Protein AF-A0A7J2IS79-F1 (afdb_monomer_lite)

Structure (mmCIF, N/CA/C/O backbone):
data_AF-A0A7J2IS79-F1
#
_entry.id   AF-A0A7J2IS79-F1
#
loop_
_atom_site.group_PDB
_atom_site.id
_atom_site.type_symbol
_atom_site.label_atom_id
_atom_site.label_alt_id
_atom_site.label_comp_id
_atom_site.label_asym_id
_atom_site.label_entity_id
_atom_site.label_seq_id
_atom_site.pdbx_PDB_ins_code
_atom_site.Cartn_x
_atom_site.Cartn_y
_atom_site.Cartn_z
_atom_site.occupancy
_atom_site.B_iso_or_equiv
_atom_site.auth_seq_id
_atom_site.auth_comp_id
_atom_site.auth_asym_id
_atom_site.auth_atom_id
_atom_site.pdbx_PDB_model_num
ATOM 1 N N . MET A 1 1 ? -12.227 -32.587 6.398 1.00 51.88 1 MET A N 1
ATOM 2 C CA . MET A 1 1 ? -11.817 -31.261 6.907 1.00 51.88 1 MET A CA 1
ATOM 3 C C . MET A 1 1 ? -12.250 -30.225 5.871 1.00 51.88 1 MET A C 1
ATOM 5 O O . MET A 1 1 ? -11.681 -30.222 4.792 1.00 51.88 1 MET A O 1
ATOM 9 N N . LYS A 1 2 ? -13.354 -29.495 6.089 1.00 73.81 2 LYS A N 1
ATOM 10 C CA . LYS A 1 2 ? -14.020 -28.688 5.034 1.00 73.81 2 LYS A CA 1
ATOM 11 C C . LYS A 1 2 ? -14.238 -27.211 5.397 1.00 73.81 2 LYS A C 1
ATOM 13 O O . LYS A 1 2 ? -14.930 -26.515 4.667 1.00 73.81 2 LYS A O 1
ATOM 18 N N . ILE A 1 3 ? -13.656 -26.730 6.495 1.00 85.44 3 ILE A N 1
ATOM 19 C CA . ILE A 1 3 ? -13.731 -25.314 6.866 1.00 85.44 3 ILE A CA 1
ATOM 20 C C . ILE A 1 3 ? -12.326 -24.727 6.718 1.00 85.44 3 ILE A C 1
ATOM 22 O O . ILE A 1 3 ? -11.418 -25.192 7.411 1.00 85.44 3 ILE A O 1
ATOM 26 N N . PRO A 1 4 ? -12.114 -23.779 5.790 1.00 88.44 4 PRO A N 1
ATOM 27 C CA . PRO A 1 4 ? -10.825 -23.122 5.646 1.00 88.44 4 PRO A CA 1
ATOM 28 C C . PRO A 1 4 ? -10.546 -22.245 6.872 1.00 88.44 4 PRO A C 1
ATOM 30 O O . PRO A 1 4 ? -11.445 -21.575 7.374 1.00 88.44 4 PRO A O 1
ATOM 33 N N . ILE A 1 5 ? -9.293 -22.235 7.335 1.00 91.38 5 ILE A N 1
ATOM 34 C CA . ILE A 1 5 ? -8.851 -21.380 8.452 1.00 91.38 5 ILE A CA 1
ATOM 35 C C . ILE A 1 5 ? -8.830 -19.905 8.016 1.00 91.38 5 ILE A C 1
ATOM 37 O O . ILE A 1 5 ? -9.121 -19.018 8.810 1.00 91.38 5 ILE A O 1
ATOM 41 N N . ILE A 1 6 ? -8.513 -19.640 6.743 1.00 92.38 6 ILE A N 1
ATOM 42 C CA . ILE A 1 6 ? -8.430 -18.296 6.163 1.00 92.38 6 ILE A CA 1
ATOM 43 C C . ILE A 1 6 ? -9.101 -18.304 4.789 1.00 92.38 6 ILE A C 1
ATOM 45 O O . ILE A 1 6 ? -8.917 -19.238 4.005 1.00 92.38 6 ILE A O 1
ATOM 49 N N . LYS A 1 7 ? -9.844 -17.236 4.484 1.00 90.25 7 LYS A N 1
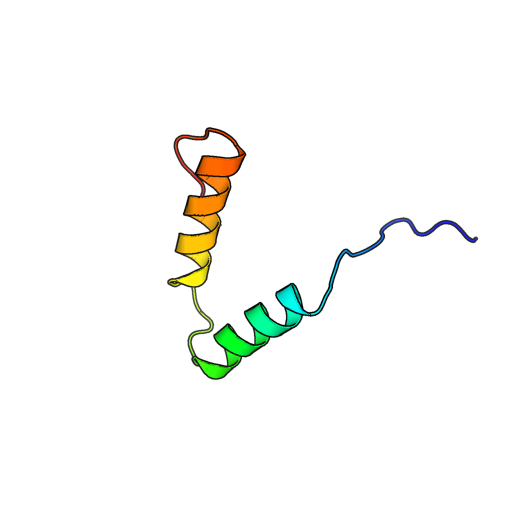ATOM 50 C CA . LYS A 1 7 ? -10.338 -16.919 3.140 1.00 90.25 7 LYS A CA 1
ATOM 51 C C . LYS A 1 7 ? -9.711 -15.590 2.696 1.00 90.25 7 LYS A C 1
ATOM 53 O O . LYS A 1 7 ? -10.096 -14.562 3.250 1.00 90.25 7 LYS A O 1
ATOM 58 N N . PRO A 1 8 ? -8.754 -15.581 1.750 1.00 91.19 8 PRO A N 1
ATOM 59 C CA . PRO A 1 8 ? -8.214 -14.333 1.228 1.00 91.19 8 PRO A CA 1
ATOM 60 C C . PRO A 1 8 ? -9.294 -13.574 0.448 1.00 91.19 8 PRO A C 1
ATOM 62 O O . PRO A 1 8 ? -10.101 -14.180 -0.261 1.00 91.19 8 PRO A O 1
ATOM 65 N N . TYR A 1 9 ? -9.294 -12.251 0.586 1.00 92.69 9 TYR A N 1
ATOM 66 C CA . TYR A 1 9 ? -10.113 -11.347 -0.215 1.00 92.69 9 TYR A CA 1
ATOM 67 C C . TYR A 1 9 ? -9.200 -10.709 -1.253 1.00 92.69 9 TYR A C 1
ATOM 69 O O . TYR A 1 9 ? -8.395 -9.852 -0.911 1.00 92.69 9 TYR A O 1
ATOM 77 N N . LEU A 1 10 ? -9.276 -11.206 -2.483 1.00 95.69 10 LEU A N 1
ATOM 78 C CA . LEU A 1 10 ? -8.530 -10.697 -3.626 1.00 95.69 10 LEU A CA 1
ATOM 79 C C . LEU A 1 10 ? -9.489 -10.634 -4.810 1.00 95.69 10 LEU A C 1
ATOM 81 O O . LEU A 1 10 ? -10.161 -11.626 -5.114 1.00 95.69 10 LEU A O 1
ATOM 85 N N . ASP A 1 11 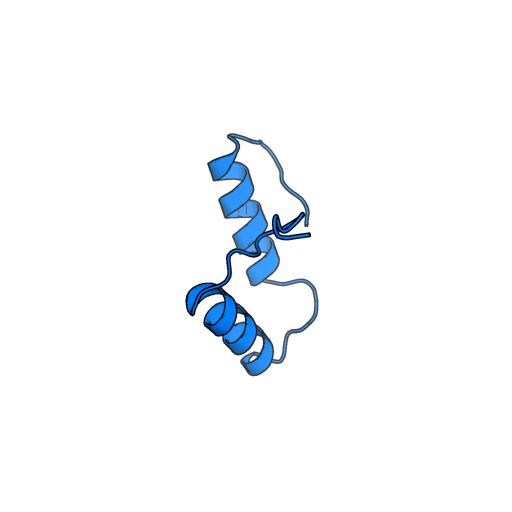? -9.546 -9.483 -5.458 1.00 96.75 11 ASP A N 1
ATOM 86 C CA . ASP A 1 11 ? -10.221 -9.270 -6.726 1.00 96.75 11 ASP A CA 1
ATOM 87 C C . ASP A 1 11 ? -9.301 -8.512 -7.704 1.00 96.75 11 ASP A C 1
ATOM 89 O O . ASP A 1 11 ? -8.096 -8.349 -7.486 1.00 96.75 11 ASP A O 1
ATOM 93 N N . GLU A 1 12 ? -9.848 -8.082 -8.840 1.00 98.19 12 GLU A N 1
ATOM 94 C CA . GLU A 1 12 ? -9.076 -7.383 -9.869 1.00 98.19 12 GLU A CA 1
ATOM 95 C C . GLU A 1 12 ? -8.442 -6.066 -9.378 1.00 98.19 12 GLU A C 1
ATOM 97 O O . GLU A 1 12 ? -7.525 -5.543 -10.014 1.00 98.19 12 GLU A O 1
ATOM 102 N N . LYS A 1 13 ? -8.941 -5.464 -8.292 1.00 97.31 13 LYS A N 1
ATOM 103 C CA . LYS A 1 13 ? -8.391 -4.231 -7.716 1.00 97.31 13 LYS A CA 1
ATOM 104 C C . LYS A 1 13 ? -7.011 -4.480 -7.133 1.00 97.31 13 LYS A C 1
ATOM 106 O O . LYS A 1 13 ? -6.104 -3.708 -7.447 1.00 97.31 13 LYS A O 1
ATOM 111 N N . GLU A 1 14 ? -6.837 -5.543 -6.348 1.00 96.75 14 GLU A N 1
ATOM 112 C CA . GLU A 1 14 ? -5.529 -5.895 -5.792 1.00 96.75 14 GLU A CA 1
ATOM 113 C C . GLU A 1 14 ? -4.550 -6.262 -6.913 1.00 96.75 14 GLU A C 1
ATOM 115 O O . GLU A 1 14 ? -3.411 -5.792 -6.911 1.00 96.75 14 GLU A O 1
ATOM 120 N N . GLU A 1 15 ? -5.006 -7.011 -7.923 1.00 98.06 15 GLU A N 1
ATOM 121 C CA . GLU A 1 15 ? -4.181 -7.348 -9.089 1.00 98.06 15 GLU A CA 1
ATOM 122 C C . GLU A 1 15 ? -3.703 -6.090 -9.829 1.00 98.06 15 GLU A C 1
ATOM 124 O O . GLU A 1 15 ? -2.505 -5.923 -10.078 1.00 98.06 15 GLU A O 1
ATOM 129 N N . ARG A 1 16 ? -4.616 -5.160 -10.137 1.00 98.31 16 ARG A N 1
ATOM 130 C CA . ARG A 1 16 ?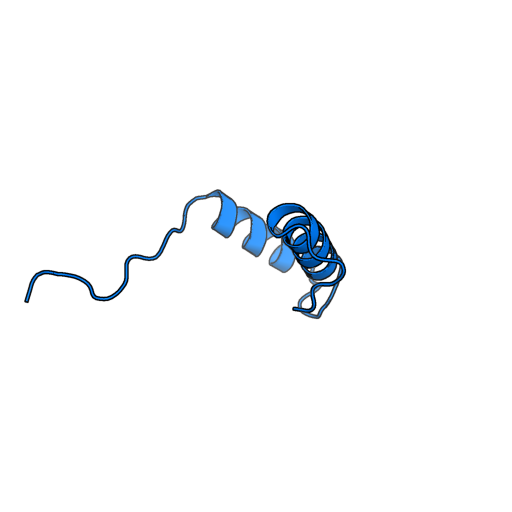 -4.268 -3.900 -10.810 1.00 98.31 16 ARG A CA 1
ATOM 131 C C . ARG A 1 16 ? -3.290 -3.061 -9.996 1.00 98.31 16 ARG A C 1
ATOM 133 O O . ARG A 1 16 ? -2.356 -2.516 -10.583 1.00 98.31 16 ARG A O 1
ATOM 140 N N . ALA A 1 17 ? -3.476 -2.971 -8.679 1.00 96.62 17 ALA A N 1
ATOM 141 C CA . ALA A 1 17 ? -2.585 -2.214 -7.803 1.00 96.62 17 ALA A CA 1
ATOM 142 C C . ALA A 1 17 ? -1.152 -2.775 -7.832 1.00 96.62 17 ALA A C 1
ATOM 144 O O . ALA A 1 17 ? -0.190 -2.011 -7.944 1.00 96.62 17 ALA A O 1
ATOM 145 N N . VAL A 1 18 ? -1.002 -4.104 -7.814 1.00 96.62 18 VAL A N 1
ATOM 146 C CA . VAL A 1 18 ? 0.307 -4.766 -7.934 1.00 96.62 18 VAL A CA 1
ATOM 147 C C . VAL A 1 18 ? 0.921 -4.526 -9.314 1.00 96.62 18 VAL A C 1
ATOM 149 O O . VAL A 1 18 ? 2.091 -4.152 -9.410 1.00 96.62 18 VAL A O 1
ATOM 152 N N . ILE A 1 19 ? 0.146 -4.685 -10.392 1.00 98.19 19 ILE A N 1
ATOM 153 C CA . ILE A 1 19 ? 0.626 -4.460 -11.764 1.00 98.19 19 ILE A CA 1
ATOM 154 C C . ILE A 1 19 ? 1.087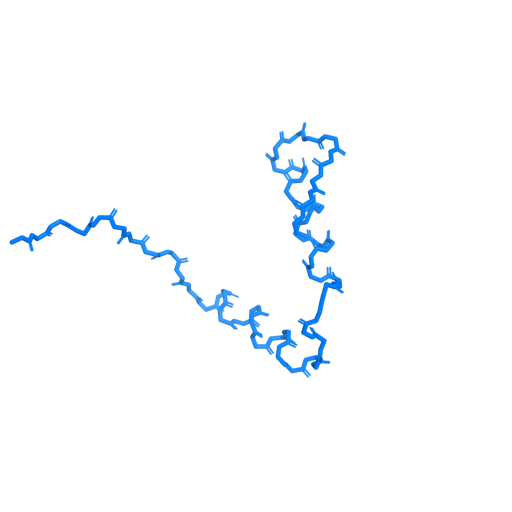 -3.009 -11.965 1.00 98.19 19 ILE A C 1
ATOM 156 O O . ILE A 1 19 ? 2.091 -2.782 -12.642 1.00 98.19 19 ILE A O 1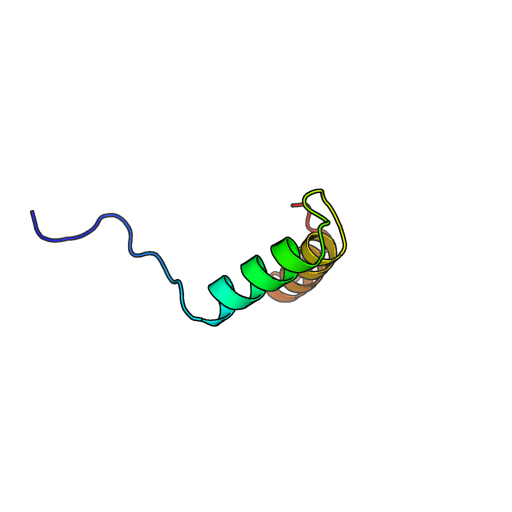
ATOM 160 N N . GLU A 1 20 ? 0.391 -2.027 -11.390 1.00 97.06 20 GLU A N 1
ATOM 161 C CA . GLU A 1 20 ? 0.780 -0.613 -11.455 1.00 97.06 20 GLU A CA 1
ATOM 162 C C . GLU A 1 20 ? 2.165 -0.387 -10.831 1.00 97.06 20 GLU A C 1
ATOM 164 O O . GLU A 1 20 ? 3.032 0.225 -11.459 1.00 97.06 20 GLU A O 1
ATOM 169 N N . VAL A 1 21 ? 2.405 -0.945 -9.639 1.00 96.94 21 VAL A N 1
ATOM 170 C CA . VAL A 1 21 ? 3.709 -0.868 -8.961 1.00 96.94 21 VAL A CA 1
ATOM 171 C C . VAL A 1 21 ? 4.792 -1.568 -9.780 1.00 96.94 21 VAL A C 1
ATOM 173 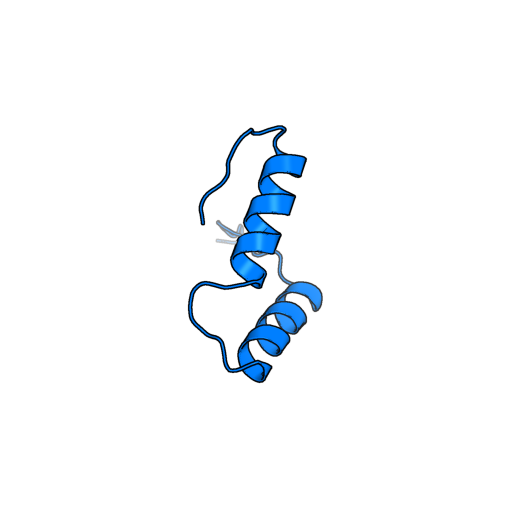O O . VAL A 1 21 ? 5.841 -0.974 -10.031 1.00 96.94 21 VAL A O 1
ATOM 176 N N . LEU A 1 22 ? 4.528 -2.781 -10.275 1.00 97.56 22 LEU A N 1
ATOM 177 C CA . LEU A 1 22 ? 5.479 -3.523 -11.108 1.00 97.56 22 LEU A CA 1
ATOM 178 C C . LEU A 1 22 ? 5.864 -2.741 -12.371 1.00 97.56 22 LEU A C 1
ATOM 180 O O . LEU A 1 22 ? 7.045 -2.634 -12.695 1.00 97.56 22 LEU A O 1
ATOM 184 N N . ARG A 1 23 ? 4.883 -2.148 -13.063 1.00 97.88 23 ARG A N 1
ATOM 185 C CA . ARG A 1 23 ? 5.114 -1.340 -14.272 1.00 97.88 23 ARG A CA 1
ATOM 186 C C . ARG A 1 23 ? 5.844 -0.031 -13.986 1.00 97.88 23 ARG A C 1
ATOM 188 O O . ARG A 1 23 ? 6.538 0.463 -14.868 1.00 97.88 23 ARG A O 1
ATOM 195 N N . SER A 1 24 ? 5.703 0.521 -12.782 1.00 96.62 24 SER A N 1
ATOM 196 C CA . SER A 1 24 ? 6.420 1.736 -12.379 1.00 96.62 24 SER A CA 1
ATOM 197 C C . SER A 1 24 ? 7.926 1.517 -12.184 1.00 96.62 24 SER A C 1
ATOM 199 O O . SER A 1 24 ? 8.686 2.482 -12.207 1.00 96.62 24 SER A O 1
ATOM 201 N N . GLY A 1 25 ? 8.363 0.270 -11.959 1.00 96.81 25 GLY A N 1
ATOM 202 C CA . GLY A 1 25 ? 9.749 -0.063 -11.611 1.00 96.81 25 GLY A CA 1
ATOM 203 C C . GLY A 1 25 ? 10.171 0.354 -10.193 1.00 96.81 25 GLY A C 1
ATOM 204 O O . GLY A 1 25 ? 11.301 0.080 -9.792 1.00 96.81 25 GLY A O 1
ATOM 205 N N . TRP A 1 26 ? 9.288 0.984 -9.412 1.00 96.38 26 TRP A N 1
ATOM 206 C CA . TRP A 1 26 ? 9.570 1.433 -8.049 1.00 96.38 26 TRP A CA 1
ATOM 207 C C . TRP A 1 26 ? 9.107 0.392 -7.023 1.00 96.38 26 TRP A C 1
ATOM 209 O O . TRP A 1 26 ? 7.958 0.394 -6.591 1.00 96.38 26 TRP A O 1
ATOM 219 N N . LEU A 1 27 ? 10.012 -0.512 -6.635 1.00 95.44 27 LEU A N 1
ATOM 220 C CA . LEU A 1 27 ? 9.717 -1.636 -5.725 1.00 95.44 27 LEU A CA 1
ATOM 221 C C . LEU A 1 27 ? 10.154 -1.400 -4.271 1.00 95.44 27 LEU A C 1
ATOM 223 O O . LEU A 1 27 ? 10.124 -2.318 -3.455 1.00 95.44 27 LEU A O 1
ATOM 227 N N . VAL A 1 28 ? 10.585 -0.182 -3.950 1.00 95.75 28 VAL A N 1
ATOM 228 C CA . VAL A 1 28 ? 10.914 0.244 -2.583 1.00 95.75 28 VAL A CA 1
ATOM 229 C C . VAL A 1 28 ? 9.798 1.127 -2.026 1.00 95.75 28 VAL A C 1
ATOM 231 O O . VAL A 1 28 ? 8.871 1.496 -2.750 1.00 95.75 28 VAL A O 1
ATOM 234 N N . GLN A 1 29 ? 9.875 1.487 -0.742 1.00 95.06 29 GLN A N 1
ATOM 235 C CA . GLN A 1 29 ? 8.910 2.400 -0.125 1.00 95.06 29 GLN A CA 1
ATOM 236 C C . GLN A 1 29 ? 8.775 3.685 -0.956 1.00 95.06 29 GLN A C 1
ATOM 238 O O . GLN A 1 29 ? 9.756 4.250 -1.446 1.00 95.06 29 GLN A O 1
ATOM 243 N N . GLY A 1 30 ? 7.540 4.128 -1.171 1.00 92.00 30 GLY A N 1
ATOM 244 C CA . GLY A 1 30 ? 7.255 5.243 -2.062 1.00 92.00 30 GLY A CA 1
ATOM 245 C C . GLY A 1 30 ? 5.794 5.658 -2.009 1.00 92.00 30 GLY A C 1
ATOM 246 O O . GLY A 1 30 ? 5.091 5.404 -1.032 1.00 92.00 30 GLY A O 1
ATOM 247 N N . ARG A 1 31 ? 5.323 6.277 -3.091 1.00 94.62 31 ARG A N 1
ATOM 248 C CA . ARG A 1 31 ? 4.002 6.918 -3.155 1.00 94.62 31 ARG A CA 1
ATOM 249 C C . ARG A 1 31 ? 2.838 6.014 -2.732 1.00 94.62 31 ARG A C 1
ATOM 251 O O . ARG A 1 31 ? 1.947 6.488 -2.041 1.00 94.62 31 ARG A O 1
ATOM 258 N N . LYS A 1 32 ? 2.842 4.731 -3.113 1.00 96.25 32 LYS A N 1
ATOM 259 C CA . LYS A 1 32 ? 1.762 3.795 -2.750 1.00 96.25 32 LYS A CA 1
ATOM 260 C C . LYS A 1 32 ? 1.708 3.487 -1.250 1.00 96.25 32 LYS A C 1
ATOM 262 O O . LYS A 1 32 ? 0.619 3.293 -0.724 1.00 96.25 32 LYS A O 1
ATOM 267 N N . VAL A 1 33 ? 2.850 3.504 -0.557 1.00 97.31 33 VAL A N 1
ATOM 268 C CA . VAL A 1 33 ? 2.897 3.346 0.908 1.00 97.31 33 VAL A CA 1
ATOM 269 C C . VAL A 1 33 ? 2.335 4.592 1.591 1.00 97.31 33 VAL A C 1
ATOM 271 O O . VAL A 1 33 ? 1.455 4.478 2.434 1.00 97.31 33 VAL A O 1
ATOM 274 N N . GLN A 1 34 ? 2.738 5.784 1.143 1.00 97.50 34 GLN A N 1
ATOM 275 C CA . GLN A 1 34 ? 2.201 7.046 1.666 1.00 97.50 34 GLN A CA 1
ATOM 276 C C . GLN A 1 34 ? 0.680 7.177 1.450 1.00 97.50 34 GLN A C 1
ATOM 278 O O . GLN A 1 34 ? -0.045 7.673 2.315 1.00 97.50 34 GLN A O 1
ATOM 283 N N . GLU A 1 35 ? 0.187 6.736 0.289 1.00 97.06 35 GLU A N 1
ATOM 284 C CA . GLU A 1 35 ? -1.247 6.678 -0.013 1.00 97.06 35 GLU A CA 1
ATOM 285 C C . GLU A 1 35 ? -1.976 5.748 0.966 1.00 97.06 35 GLU A C 1
ATOM 287 O O . GLU A 1 35 ? -2.981 6.150 1.553 1.00 97.06 35 GLU A O 1
ATOM 292 N N . PHE A 1 36 ? -1.433 4.551 1.209 1.00 97.56 36 PHE A N 1
ATOM 293 C CA . PHE A 1 36 ? -1.975 3.614 2.192 1.00 97.56 36 PHE A CA 1
ATOM 294 C C . PHE A 1 36 ? -2.017 4.212 3.604 1.00 97.56 36 PHE A C 1
ATOM 296 O O . PHE A 1 36 ? -3.071 4.193 4.232 1.00 97.56 36 PHE A O 1
ATOM 303 N N . GLU A 1 37 ? -0.920 4.796 4.090 1.00 98.38 37 GLU A N 1
ATOM 304 C CA . GLU A 1 37 ? -0.850 5.423 5.420 1.00 98.38 37 GLU A CA 1
ATOM 305 C C . GLU A 1 37 ? -1.884 6.554 5.576 1.00 98.38 37 GLU A C 1
ATOM 307 O O . GLU A 1 37 ? -2.554 6.671 6.607 1.00 98.38 37 GLU A O 1
ATOM 312 N N . THR A 1 38 ? -2.080 7.356 4.524 1.00 98.19 38 THR A N 1
ATOM 313 C CA . THR A 1 38 ? -3.080 8.436 4.505 1.00 98.19 38 THR A CA 1
ATOM 314 C C . THR A 1 38 ? -4.502 7.882 4.576 1.00 98.19 38 THR A C 1
ATOM 316 O O . THR A 1 38 ? -5.309 8.339 5.382 1.00 98.19 38 THR A O 1
ATOM 319 N N . LEU A 1 39 ? -4.820 6.868 3.770 1.00 98.12 39 LEU A N 1
ATOM 320 C CA . LEU A 1 39 ? -6.136 6.227 3.811 1.00 98.12 39 LEU A CA 1
ATOM 321 C C . LEU A 1 39 ? -6.377 5.522 5.151 1.00 98.12 39 LEU A C 1
ATOM 323 O O . LEU A 1 39 ? -7.491 5.534 5.670 1.00 98.12 39 LEU A O 1
ATOM 327 N N . PHE A 1 40 ? -5.335 4.936 5.737 1.00 98.19 40 PHE A N 1
ATOM 328 C CA . PHE A 1 40 ? -5.433 4.210 6.996 1.00 98.19 40 PHE A CA 1
ATOM 329 C C . PHE A 1 40 ? -5.689 5.141 8.185 1.00 98.19 40 PHE A C 1
ATOM 331 O O . PHE A 1 40 ? -6.539 4.844 9.023 1.00 98.19 40 PHE A O 1
ATOM 338 N N . THR A 1 41 ? -5.008 6.290 8.238 1.00 98.50 41 THR A N 1
ATOM 339 C CA . THR A 1 41 ? -5.269 7.315 9.264 1.00 98.50 41 THR A CA 1
ATOM 340 C C . THR A 1 41 ? -6.697 7.846 9.191 1.00 98.50 41 THR A C 1
ATOM 342 O O . THR A 1 41 ? -7.343 7.971 10.227 1.00 98.50 41 THR A O 1
ATOM 345 N N . GLN A 1 42 ? -7.227 8.062 7.983 1.00 98.06 42 GLN A N 1
ATOM 346 C CA . GLN A 1 42 ? -8.629 8.447 7.775 1.00 98.06 42 GLN A CA 1
ATOM 347 C C . GLN A 1 42 ? -9.610 7.353 8.208 1.00 98.06 42 GLN A C 1
ATOM 349 O O . GLN A 1 42 ? -10.612 7.648 8.853 1.00 98.06 42 GLN A O 1
ATOM 354 N N . LEU A 1 43 ? -9.326 6.091 7.870 1.00 98.25 43 LEU A N 1
ATOM 355 C CA . LEU A 1 43 ? -10.185 4.957 8.213 1.00 98.25 43 LEU A CA 1
ATOM 356 C C . LEU A 1 43 ? -10.288 4.736 9.729 1.00 98.25 43 LEU A C 1
ATOM 358 O O . LEU A 1 43 ? -11.348 4.349 10.215 1.00 98.25 43 LEU A O 1
ATOM 362 N N . GLN A 1 44 ? -9.187 4.932 10.457 1.00 97.81 44 GLN A N 1
ATOM 363 C CA . GLN A 1 44 ? -9.095 4.653 11.894 1.00 97.81 44 GLN A CA 1
ATOM 364 C C . GLN A 1 44 ? -9.262 5.892 12.783 1.00 97.81 44 GLN A C 1
ATOM 366 O O . GLN A 1 44 ? -9.157 5.761 13.999 1.00 97.81 44 GLN A O 1
ATOM 371 N N . ASP A 1 45 ? -9.476 7.077 12.198 1.00 97.12 45 ASP A N 1
ATOM 372 C CA . ASP A 1 45 ? -9.420 8.367 12.906 1.00 97.12 45 ASP A CA 1
ATOM 373 C C . ASP A 1 45 ? -8.140 8.505 13.758 1.00 97.12 45 ASP A C 1
ATOM 375 O O . ASP A 1 45 ? -8.136 8.891 14.928 1.00 97.12 45 ASP A O 1
ATOM 379 N N . ALA A 1 46 ? -7.015 8.099 13.166 1.00 97.81 46 ALA A N 1
ATOM 380 C CA . ALA A 1 46 ? -5.719 8.064 13.823 1.00 97.81 46 ALA A CA 1
ATOM 381 C C . ALA A 1 46 ? -4.855 9.246 13.387 1.00 97.81 46 ALA A C 1
ATOM 383 O O . ALA A 1 46 ? -4.875 9.679 12.237 1.00 97.81 46 ALA A O 1
ATOM 384 N N . LYS A 1 47 ? -4.008 9.729 14.300 1.00 97.69 47 LYS A N 1
ATOM 385 C CA . LYS A 1 47 ? -3.089 10.835 14.003 1.00 97.69 47 LYS A CA 1
ATOM 386 C C . LYS A 1 47 ? -1.949 10.430 13.060 1.00 97.69 47 LYS A C 1
ATOM 388 O O . LYS A 1 47 ? -1.468 11.267 12.303 1.00 97.69 47 LYS A O 1
ATOM 393 N N . TYR A 1 48 ? -1.499 9.176 13.133 1.00 97.06 48 TYR A N 1
ATOM 394 C CA . TYR A 1 48 ? -0.360 8.658 12.372 1.00 97.06 48 TYR A CA 1
ATOM 395 C C . TYR A 1 48 ? -0.568 7.188 11.994 1.00 97.06 48 TYR A C 1
ATOM 397 O O . TYR A 1 48 ? -1.209 6.444 12.738 1.00 97.06 48 TYR A O 1
ATOM 405 N N . ALA A 1 49 ? 0.027 6.777 10.876 1.00 97.62 49 ALA A N 1
ATOM 406 C CA . ALA A 1 49 ? 0.164 5.391 10.440 1.00 97.62 49 ALA A CA 1
ATOM 407 C C . ALA A 1 49 ? 1.556 5.208 9.817 1.00 97.62 49 ALA A C 1
ATOM 409 O O . ALA A 1 49 ? 2.068 6.145 9.208 1.00 97.62 49 ALA A O 1
ATOM 410 N N . PHE A 1 50 ? 2.149 4.026 9.995 1.00 95.69 50 PHE A N 1
ATOM 411 C CA . PHE A 1 50 ? 3.457 3.660 9.447 1.00 95.69 50 PHE A CA 1
ATOM 412 C C . PHE A 1 50 ? 3.381 2.233 8.906 1.00 95.69 50 PHE A C 1
ATOM 414 O O . PHE A 1 50 ? 2.954 1.337 9.643 1.00 95.69 50 PHE A O 1
ATOM 421 N N . ALA A 1 51 ? 3.766 2.040 7.647 1.00 91.12 51 ALA A N 1
ATOM 422 C CA . ALA A 1 51 ? 3.733 0.750 6.956 1.00 91.12 51 ALA A CA 1
ATOM 423 C C . ALA A 1 51 ? 5.073 0.395 6.301 1.00 91.12 51 ALA A C 1
ATOM 425 O O . ALA A 1 51 ? 5.804 1.318 5.873 1.00 91.12 51 ALA A O 1
#

Secondary structure (DSSP, 8-state):
----S------HHHHHHHHHHHHHT--SS-HHHHHHHHHHHHHHT-S----

Sequence (51 aa):
MKIPIIKPYLDEKEERAVIEVLRSGWLVQGRKVQEFETLFTQLQDAKYAFA

pLDDT: mean 94.65, std 7.34, range [51.88, 98.5]

Foldseek 3Di:
DPDDPDDDDDDVVVVVVVVVCVVVVPPDDDDVQVVVFVVVCVVVVHPTDHD

Radius of gyration: 14.82 Å; chains: 1; bounding box: 25×42×28 Å